Protein AF-A0A9P4N4I8-F1 (afdb_monomer)

Foldseek 3Di:
DALVVQLVCCCVPQVDHSVVSSVVLVLQLQLAPCNVVNDHDPLSCLPEPSLDFALDLFFHGVQRVRSRVDGHPVSVVQLVVLVPPDQFDDPVSLVSSSVSSLVVCVVVPPPHDDDPVNVVSSVVVSVCLQVSQQAPVVRTRGVVQVCCCRVVVDGVVVVPHD

InterPro domains:
  IPR000028 Chloroperoxidase [PF01328] (6-161)
  IPR000028 Chloroperoxidase [PS51405] (1-162)
  IPR036851 Chloroperoxidase-like superfamily [G3DSA:1.10.489.10] (1-162)
  IPR036851 Chloroperoxidase-like superfamily [SSF47571] (5-65)

Structure (mmCIF, N/CA/C/O backbone):
data_AF-A0A9P4N4I8-F1
#
_entry.id   AF-A0A9P4N4I8-F1
#
loop_
_atom_site.group_PDB
_atom_site.id
_atom_site.type_symbol
_atom_site.label_atom_id
_atom_site.label_alt_id
_atom_site.label_comp_id
_atom_site.label_asym_id
_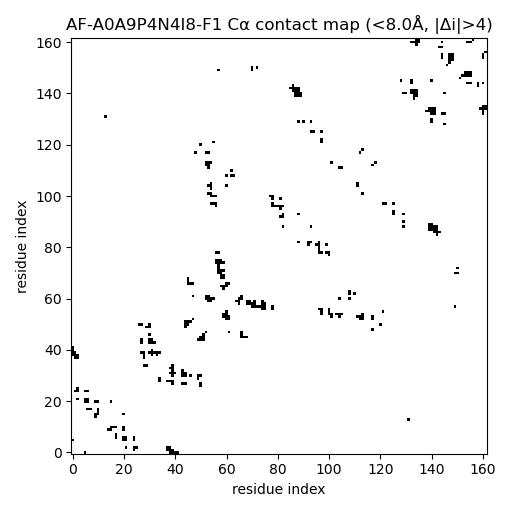atom_site.label_entity_id
_atom_site.label_seq_id
_atom_site.pdbx_PDB_ins_code
_atom_site.Cartn_x
_atom_site.Cartn_y
_atom_site.Cartn_z
_atom_site.occupancy
_atom_site.B_iso_or_equiv
_atom_site.auth_seq_id
_atom_site.auth_comp_id
_atom_site.auth_asym_id
_atom_site.auth_atom_id
_atom_site.pdbx_PDB_model_num
ATOM 1 N N . LEU A 1 1 ? -3.818 8.398 -16.786 1.00 94.69 1 LEU A N 1
ATOM 2 C CA . LEU A 1 1 ? -3.925 9.257 -15.574 1.00 94.69 1 LEU A CA 1
ATOM 3 C C . LEU A 1 1 ? -2.890 10.377 -15.622 1.00 94.69 1 LEU A C 1
ATOM 5 O O . LEU A 1 1 ? -1.723 10.093 -15.851 1.00 94.69 1 LEU A O 1
ATOM 9 N N . SER A 1 2 ? -3.300 11.635 -15.425 1.00 97.06 2 SER A N 1
ATOM 10 C CA . SER A 1 2 ? -2.395 12.796 -15.330 1.00 97.06 2 SER A CA 1
ATOM 11 C C . SER A 1 2 ? -2.185 13.225 -13.874 1.00 97.06 2 SER A C 1
ATOM 13 O O . SER A 1 2 ? -3.015 12.919 -13.013 1.00 97.06 2 SER A O 1
ATOM 15 N N . THR A 1 3 ? -1.119 13.984 -13.594 1.00 97.12 3 THR A N 1
ATOM 16 C CA . THR A 1 3 ? -0.854 14.513 -12.242 1.00 97.12 3 THR A CA 1
ATOM 17 C C . THR A 1 3 ? -2.026 15.316 -11.668 1.00 97.12 3 THR A C 1
ATOM 19 O O . THR A 1 3 ? -2.457 14.985 -10.564 1.00 97.12 3 THR A O 1
ATOM 22 N N . PRO A 1 4 ? -2.618 16.304 -12.377 1.00 97.81 4 PRO A N 1
ATOM 23 C CA . PRO A 1 4 ? -3.739 17.067 -11.824 1.00 97.81 4 PRO A CA 1
ATOM 24 C C . PRO A 1 4 ? -4.962 16.197 -11.518 1.00 97.81 4 PRO A C 1
ATOM 26 O O . PRO A 1 4 ? -5.618 16.399 -10.498 1.00 97.81 4 PRO A O 1
ATOM 29 N N . LEU A 1 5 ? -5.247 15.208 -12.374 1.00 98.00 5 LEU A N 1
ATOM 30 C CA . LEU A 1 5 ? -6.368 14.293 -12.174 1.00 98.00 5 LEU A CA 1
ATOM 31 C C . LEU A 1 5 ? -6.164 13.434 -10.923 1.00 98.00 5 LEU A C 1
ATOM 33 O O . LEU A 1 5 ? -7.080 13.321 -10.113 1.00 98.00 5 LEU A O 1
ATOM 37 N N . LEU A 1 6 ? -4.970 12.858 -10.749 1.00 97.44 6 LEU A N 1
ATOM 38 C CA . LEU A 1 6 ? -4.674 12.020 -9.588 1.00 97.44 6 LEU A CA 1
ATOM 39 C C . LEU A 1 6 ? -4.687 12.831 -8.287 1.00 97.44 6 LEU A C 1
ATOM 41 O O . LEU A 1 6 ? -5.283 12.393 -7.306 1.00 97.44 6 LEU A O 1
ATOM 45 N N . VAL A 1 7 ? -4.087 14.027 -8.290 1.00 98.19 7 VAL A N 1
ATOM 46 C CA . VAL A 1 7 ? -4.088 14.932 -7.129 1.00 98.19 7 VAL A CA 1
ATOM 47 C C . VAL A 1 7 ? -5.511 15.286 -6.718 1.00 98.19 7 VAL A C 1
ATOM 49 O O . VAL A 1 7 ? -5.854 15.163 -5.544 1.00 98.19 7 VAL A O 1
ATOM 52 N N . HIS A 1 8 ? -6.357 15.666 -7.677 1.00 98.06 8 HIS A N 1
ATOM 53 C CA . HIS A 1 8 ? -7.755 15.963 -7.395 1.00 98.06 8 HIS A CA 1
ATOM 54 C C . HIS A 1 8 ? -8.490 14.740 -6.837 1.00 98.06 8 HIS A C 1
ATOM 56 O O . HIS A 1 8 ? -9.127 14.844 -5.791 1.00 98.06 8 HIS A O 1
ATOM 62 N N . ALA A 1 9 ? -8.365 13.581 -7.490 1.00 97.25 9 ALA A N 1
ATOM 63 C CA . ALA A 1 9 ? -9.053 12.361 -7.085 1.00 97.25 9 ALA A CA 1
ATOM 64 C C . ALA A 1 9 ? -8.672 11.923 -5.661 1.00 97.25 9 ALA A C 1
ATOM 66 O O . ALA A 1 9 ? -9.560 11.653 -4.854 1.00 97.25 9 ALA A O 1
ATOM 67 N N . LEU A 1 10 ? -7.380 11.893 -5.318 1.00 96.12 10 LEU A N 1
ATOM 68 C CA . LEU A 1 10 ? -6.917 11.471 -3.989 1.00 96.12 10 LEU A CA 1
ATOM 69 C C . LEU A 1 10 ? -7.275 12.487 -2.89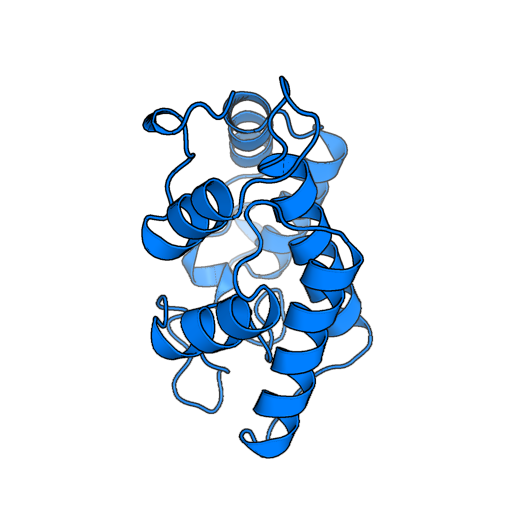4 1.00 96.12 10 LEU A C 1
ATOM 71 O O . LEU A 1 10 ? -7.617 12.089 -1.779 1.00 96.12 10 LEU A O 1
ATOM 75 N N . ALA A 1 11 ? -7.270 13.784 -3.211 1.00 96.19 11 ALA A N 1
ATOM 76 C CA . ALA A 1 11 ? -7.698 14.821 -2.277 1.00 96.19 11 ALA A CA 1
ATOM 77 C C . ALA A 1 11 ? -9.188 14.689 -1.922 1.00 96.19 11 ALA A C 1
ATOM 79 O O . ALA A 1 11 ? -9.540 14.698 -0.746 1.00 96.19 11 ALA A O 1
ATOM 80 N N . VAL A 1 12 ? -10.070 14.524 -2.915 1.00 95.75 12 VAL A N 1
ATOM 81 C CA . VAL A 1 12 ? -11.523 14.476 -2.657 1.00 95.75 12 VAL A CA 1
ATOM 82 C C . VAL A 1 12 ? -12.012 13.129 -2.127 1.00 95.75 12 VAL A C 1
ATOM 84 O O . VAL A 1 12 ? -13.047 13.086 -1.469 1.00 95.75 12 VAL A O 1
ATOM 87 N N . SER A 1 13 ? -11.308 12.032 -2.423 1.00 92.81 13 SER A N 1
ATOM 88 C CA . SER A 1 13 ? -11.750 10.680 -2.045 1.00 92.81 13 SER A CA 1
ATOM 89 C C . SER A 1 13 ? -11.237 10.223 -0.686 1.00 92.81 13 SER A C 1
ATOM 91 O O . SER A 1 13 ? -11.985 9.588 0.048 1.00 92.81 13 SER A O 1
ATOM 93 N N . ILE A 1 14 ? -9.980 10.528 -0.354 1.00 93.81 14 ILE A N 1
ATOM 94 C CA . ILE A 1 14 ? -9.314 10.027 0.859 1.00 93.81 14 ILE A CA 1
ATOM 95 C C . ILE A 1 14 ? -8.563 11.123 1.626 1.00 93.81 14 ILE A C 1
ATOM 97 O O . ILE A 1 14 ? -7.706 10.820 2.453 1.00 93.81 14 ILE A O 1
ATOM 101 N N . ASN A 1 15 ? -8.873 12.397 1.354 1.00 93.31 15 ASN A N 1
ATOM 102 C CA . ASN A 1 15 ? -8.287 13.560 2.027 1.00 93.31 15 ASN A CA 1
ATOM 103 C C . ASN A 1 15 ? -6.745 13.572 2.006 1.00 93.31 15 ASN A C 1
ATOM 105 O O . ASN A 1 15 ? -6.084 13.950 2.975 1.00 93.31 15 ASN A O 1
ATOM 109 N N . MET A 1 16 ? -6.155 13.120 0.898 1.00 94.69 16 MET A N 1
ATOM 110 C CA . MET A 1 16 ? -4.705 13.127 0.725 1.00 94.69 16 MET A CA 1
ATOM 111 C C . MET A 1 16 ? -4.204 14.533 0.385 1.00 94.69 16 MET A C 1
ATOM 113 O O . MET A 1 16 ? -4.788 15.217 -0.456 1.00 94.69 16 MET A O 1
ATOM 117 N N . SER A 1 17 ? -3.093 14.952 0.999 1.00 95.56 17 SER A N 1
ATOM 118 C CA . SER A 1 17 ? -2.487 16.249 0.690 1.00 95.56 17 SER A CA 1
ATOM 119 C C . SER A 1 17 ? -1.990 16.303 -0.759 1.00 95.56 17 SER A C 1
ATOM 121 O O . SER A 1 17 ? -1.607 15.286 -1.350 1.00 95.56 17 SER A O 1
ATOM 123 N N . ALA A 1 18 ? -1.967 17.508 -1.332 1.00 96.50 18 ALA A N 1
ATOM 124 C CA . ALA A 1 18 ? -1.519 17.710 -2.704 1.00 96.50 18 ALA A CA 1
ATOM 125 C C . ALA A 1 18 ? -0.052 17.294 -2.895 1.00 96.50 18 ALA A C 1
ATOM 127 O O . ALA A 1 18 ? 0.296 16.749 -3.942 1.00 96.50 18 ALA A O 1
ATOM 128 N N . GLU A 1 19 ? 0.800 17.497 -1.889 1.00 95.50 19 GLU A N 1
ATOM 129 C CA . GLU A 1 19 ? 2.215 17.120 -1.919 1.00 95.50 19 GLU A CA 1
ATOM 130 C C . GLU A 1 19 ? 2.388 15.597 -1.994 1.00 95.50 19 GLU A C 1
ATOM 132 O O . GLU A 1 19 ? 3.118 15.088 -2.854 1.00 95.50 19 GLU A O 1
ATOM 137 N N . THR A 1 20 ? 1.680 14.850 -1.140 1.00 93.06 20 THR A N 1
ATOM 138 C CA . THR A 1 20 ? 1.717 13.382 -1.152 1.00 93.06 20 THR A CA 1
ATOM 139 C C . THR A 1 20 ? 1.136 12.830 -2.453 1.00 93.06 20 THR A C 1
ATOM 141 O O . THR A 1 20 ? 1.766 11.994 -3.101 1.00 93.06 20 THR A O 1
ATOM 144 N N . ALA A 1 21 ? -0.012 13.343 -2.901 1.00 95.88 21 ALA A N 1
ATOM 145 C CA . ALA A 1 21 ? -0.634 12.891 -4.142 1.00 95.88 21 ALA A CA 1
ATOM 146 C C . ALA A 1 21 ? 0.222 13.209 -5.385 1.00 95.88 21 ALA A C 1
ATOM 148 O O . ALA A 1 21 ? 0.316 12.390 -6.301 1.00 95.88 21 ALA A O 1
ATOM 149 N N . THR A 1 22 ? 0.909 14.356 -5.406 1.00 96.62 22 THR A N 1
ATOM 150 C CA . THR A 1 22 ? 1.854 14.716 -6.481 1.00 96.62 22 THR A CA 1
ATOM 151 C C . THR A 1 22 ? 3.058 13.778 -6.495 1.00 96.62 22 THR A C 1
ATOM 153 O O . THR A 1 22 ? 3.513 13.375 -7.566 1.00 96.62 22 THR A O 1
ATOM 156 N N . THR A 1 23 ? 3.544 13.373 -5.318 1.00 93.31 23 THR A N 1
ATOM 157 C CA . THR A 1 23 ? 4.616 12.374 -5.204 1.00 93.31 23 THR A CA 1
ATOM 158 C C . THR A 1 23 ? 4.188 11.042 -5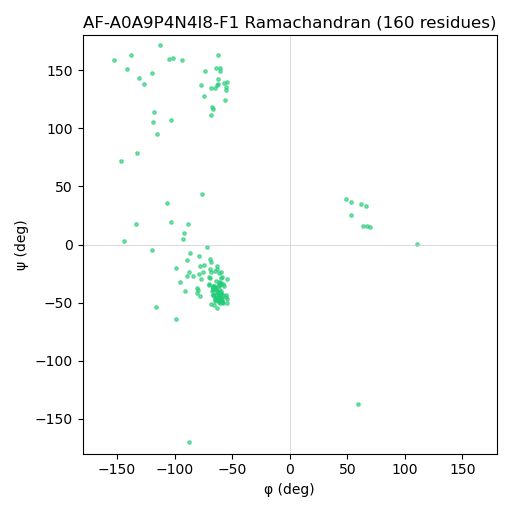.828 1.00 93.31 23 THR A C 1
ATOM 160 O O . THR A 1 23 ? 4.938 10.473 -6.623 1.00 93.31 23 THR A O 1
ATOM 163 N N . PHE A 1 24 ? 2.961 10.576 -5.566 1.00 92.88 24 PHE A N 1
ATOM 164 C CA . PHE A 1 24 ? 2.436 9.359 -6.199 1.00 92.88 24 PHE A CA 1
ATOM 165 C C . PHE A 1 24 ? 2.221 9.500 -7.702 1.00 92.88 24 PHE A C 1
ATOM 167 O O . PHE A 1 24 ? 2.509 8.559 -8.439 1.00 92.88 24 PHE A O 1
ATOM 174 N N . ALA A 1 25 ? 1.801 10.671 -8.181 1.00 95.19 25 ALA A N 1
ATOM 175 C CA . ALA A 1 25 ? 1.724 10.923 -9.615 1.00 95.19 25 ALA A CA 1
ATOM 176 C C . ALA A 1 25 ? 3.103 10.816 -10.283 1.00 95.19 25 ALA A C 1
ATOM 178 O O . ALA A 1 25 ? 3.226 10.184 -11.329 1.00 95.19 25 ALA A O 1
ATOM 179 N N . GLY A 1 26 ? 4.149 11.371 -9.661 1.00 94.31 26 GLY A N 1
ATOM 180 C CA . GLY A 1 26 ? 5.527 11.247 -10.143 1.00 94.31 26 GLY A CA 1
ATOM 181 C C . GLY A 1 26 ? 6.014 9.795 -10.180 1.00 94.31 26 GLY A C 1
ATOM 182 O O . GLY A 1 26 ? 6.628 9.374 -11.161 1.00 94.31 26 GLY A O 1
ATOM 183 N N . ILE A 1 27 ? 5.685 9.008 -9.152 1.00 91.44 27 ILE A N 1
ATOM 184 C CA . ILE A 1 27 ? 5.979 7.568 -9.114 1.00 91.44 27 ILE A CA 1
ATOM 185 C C . ILE A 1 27 ? 5.246 6.833 -10.248 1.00 91.44 27 ILE A C 1
ATOM 187 O O . ILE A 1 27 ? 5.881 6.069 -10.975 1.00 91.44 27 ILE A O 1
ATOM 191 N N . GLY A 1 28 ? 3.957 7.104 -10.465 1.00 93.94 28 GLY A N 1
ATOM 192 C CA . GLY A 1 28 ? 3.190 6.506 -11.563 1.00 93.94 28 GLY A CA 1
ATOM 193 C C . GLY A 1 28 ? 3.743 6.868 -12.943 1.00 93.94 28 GLY A C 1
ATOM 194 O O . GLY A 1 28 ? 3.949 5.992 -13.780 1.00 93.94 28 GLY A O 1
ATOM 195 N N . LEU A 1 29 ? 4.106 8.135 -13.158 1.00 95.12 29 LEU A N 1
ATOM 196 C CA . LEU A 1 29 ? 4.753 8.584 -14.395 1.00 95.12 29 LEU A CA 1
ATOM 197 C C . LEU A 1 29 ? 6.100 7.896 -14.638 1.00 95.12 29 LEU A C 1
ATOM 199 O O . LEU A 1 29 ? 6.422 7.590 -15.783 1.00 95.12 29 LEU A O 1
ATOM 203 N N . SER A 1 30 ? 6.863 7.593 -13.583 1.00 92.56 30 SER A N 1
ATOM 204 C CA . SER A 1 30 ? 8.117 6.835 -13.713 1.00 92.56 30 SER A CA 1
ATOM 205 C C . SER A 1 30 ? 7.907 5.394 -14.201 1.00 92.56 30 SER A C 1
ATOM 207 O O . SER A 1 30 ? 8.817 4.799 -14.779 1.00 92.56 30 SER A O 1
ATOM 209 N N . ALA A 1 31 ? 6.706 4.843 -13.999 1.00 93.50 31 ALA A N 1
ATOM 210 C CA . ALA A 1 31 ? 6.307 3.533 -14.496 1.00 93.50 31 ALA A CA 1
ATOM 211 C C . ALA A 1 31 ? 5.684 3.584 -15.898 1.00 93.50 31 ALA A C 1
ATOM 213 O O . ALA A 1 31 ? 5.598 2.542 -16.550 1.00 93.50 31 ALA A O 1
ATOM 214 N N . SER A 1 32 ? 5.318 4.766 -16.401 1.00 95.44 32 SER A N 1
ATOM 215 C CA . SER A 1 32 ? 4.721 4.925 -17.730 1.00 95.44 32 SER A CA 1
ATOM 216 C C . SER A 1 32 ? 5.586 4.299 -18.827 1.00 95.44 32 SER A C 1
ATOM 218 O O . SER A 1 32 ? 6.821 4.392 -18.813 1.00 95.44 32 SER A O 1
ATOM 220 N N . ARG A 1 33 ? 4.935 3.648 -19.793 1.00 93.75 33 ARG A N 1
ATOM 221 C CA . ARG A 1 33 ? 5.584 3.183 -21.031 1.00 93.75 33 ARG A CA 1
ATOM 222 C C . ARG A 1 33 ? 5.806 4.320 -22.032 1.00 93.75 33 ARG A C 1
ATOM 224 O O . ARG A 1 33 ? 6.672 4.189 -22.892 1.00 93.75 33 ARG A O 1
ATOM 231 N N . ASP A 1 34 ? 5.093 5.435 -21.872 1.00 94.56 34 ASP A N 1
ATOM 232 C CA . ASP A 1 34 ? 5.299 6.682 -22.611 1.00 94.56 34 ASP A 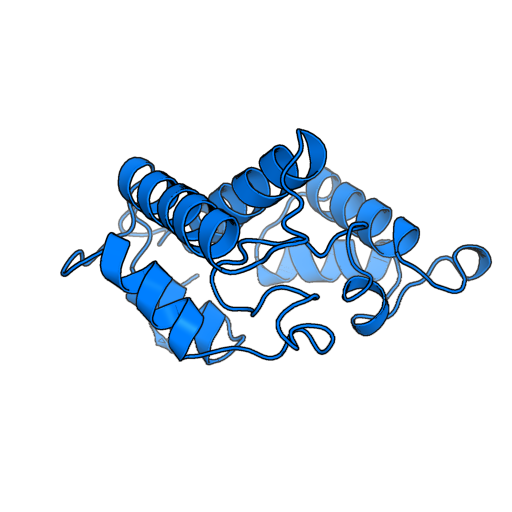CA 1
ATOM 233 C C . ASP A 1 34 ? 5.319 7.889 -21.651 1.00 94.56 34 ASP A C 1
ATOM 235 O O . ASP A 1 34 ? 4.332 8.628 -21.533 1.00 94.56 34 ASP A O 1
ATOM 239 N N . PRO A 1 35 ? 6.443 8.125 -20.945 1.00 88.38 35 PRO A N 1
ATOM 24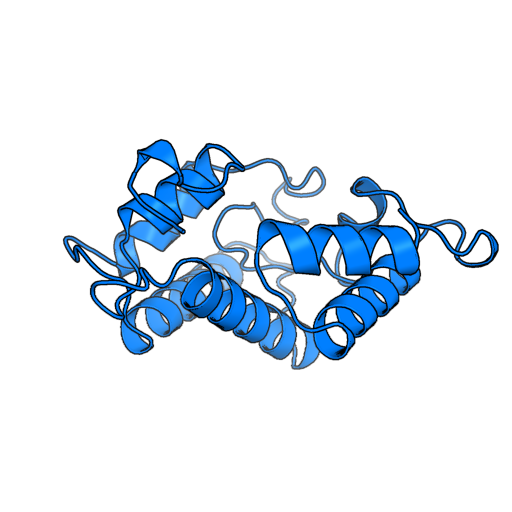0 C CA . PRO A 1 35 ? 6.551 9.243 -20.008 1.00 88.38 35 PRO A CA 1
ATOM 241 C C . PRO A 1 35 ? 6.389 10.619 -20.670 1.00 88.38 35 PRO A C 1
ATOM 243 O O . PRO A 1 35 ? 6.003 11.577 -19.999 1.00 88.38 35 PRO A O 1
ATOM 246 N N . ALA A 1 36 ? 6.663 10.734 -21.977 1.00 92.25 36 ALA A N 1
ATOM 247 C CA . ALA A 1 36 ? 6.545 11.992 -22.712 1.00 92.25 36 ALA A CA 1
ATOM 248 C C . ALA A 1 36 ? 5.084 12.445 -22.862 1.00 92.25 36 ALA A C 1
ATOM 250 O O . ALA A 1 36 ? 4.830 13.644 -22.981 1.00 92.25 36 ALA A O 1
ATOM 251 N N . SER A 1 37 ? 4.126 11.515 -22.778 1.00 95.12 37 SER A N 1
ATOM 252 C CA . SER A 1 37 ? 2.692 11.829 -22.748 1.00 95.12 37 SER A CA 1
ATOM 253 C C . SER A 1 37 ? 2.266 12.648 -21.520 1.00 95.12 37 SER A C 1
ATOM 255 O O . SER A 1 37 ? 1.180 13.228 -21.511 1.00 95.12 37 SER A O 1
ATOM 257 N N . GLY A 1 38 ? 3.083 12.677 -20.457 1.00 95.75 38 GLY A N 1
ATOM 258 C CA . GLY A 1 38 ? 2.704 13.271 -19.172 1.00 95.75 38 GLY A CA 1
ATOM 259 C C . GLY A 1 38 ? 1.587 12.504 -18.454 1.00 95.75 38 GLY A C 1
ATOM 260 O O . GLY A 1 38 ? 0.957 13.041 -17.537 1.00 95.75 38 GLY A O 1
ATOM 261 N N . THR A 1 39 ? 1.327 11.260 -18.868 1.00 97.19 39 THR A N 1
ATOM 262 C CA . THR A 1 39 ? 0.312 10.380 -18.287 1.00 97.19 39 THR A CA 1
ATOM 263 C C . THR A 1 39 ? 0.816 8.942 -18.131 1.00 97.19 39 THR A C 1
ATOM 265 O O . THR A 1 39 ? 1.826 8.549 -18.714 1.00 97.19 39 THR A O 1
ATOM 268 N N . PHE A 1 40 ? 0.122 8.162 -17.305 1.00 97.12 40 PHE A N 1
ATOM 269 C CA . PHE A 1 40 ? 0.342 6.721 -17.135 1.00 97.12 40 PHE A CA 1
ATOM 270 C C . PHE A 1 40 ? -0.994 5.991 -16.973 1.00 97.12 40 PHE A C 1
ATOM 272 O O . PHE A 1 40 ? -1.944 6.571 -16.436 1.00 97.12 40 PHE A O 1
ATOM 279 N N . ASP A 1 41 ? -1.073 4.735 -17.384 1.00 96.06 41 ASP A N 1
ATOM 280 C CA . ASP A 1 41 ? -2.228 3.873 -17.122 1.00 96.06 41 ASP A CA 1
ATOM 281 C C . ASP A 1 41 ? -2.016 3.045 -15.852 1.00 96.06 41 ASP A C 1
ATOM 283 O O . ASP A 1 41 ? -0.889 2.838 -15.411 1.00 96.06 41 ASP A O 1
ATOM 287 N N . LEU A 1 42 ? -3.092 2.549 -15.231 1.00 95.06 42 LEU A N 1
ATOM 288 C CA . LEU A 1 42 ? -2.947 1.713 -14.030 1.00 95.06 42 LEU A CA 1
ATOM 289 C C . LEU A 1 42 ? -2.127 0.441 -14.315 1.00 95.06 42 LEU A C 1
ATOM 291 O O . LEU A 1 42 ? -1.321 0.042 -13.482 1.00 95.06 42 LEU A O 1
ATOM 295 N N . ASP A 1 43 ? -2.229 -0.114 -15.526 1.00 95.19 43 ASP A N 1
ATOM 296 C CA . ASP A 1 43 ? -1.434 -1.266 -15.977 1.00 95.19 43 ASP A CA 1
ATOM 297 C C . ASP A 1 43 ? 0.064 -0.960 -16.160 1.00 95.19 43 ASP A C 1
ATOM 299 O O . ASP A 1 43 ? 0.886 -1.878 -16.272 1.00 95.19 43 ASP A O 1
ATOM 303 N N . ASP A 1 44 ? 0.467 0.313 -16.206 1.00 95.56 44 ASP A N 1
ATOM 304 C CA . ASP A 1 44 ? 1.884 0.684 -16.154 1.00 95.56 44 ASP A CA 1
ATOM 305 C C . ASP A 1 44 ? 2.485 0.400 -14.772 1.00 95.56 44 ASP A C 1
ATOM 307 O O . ASP A 1 44 ? 3.668 0.067 -14.673 1.00 95.56 44 ASP A O 1
ATOM 311 N N . LEU A 1 45 ? 1.671 0.450 -13.711 1.00 95.38 45 LEU A N 1
ATOM 312 C CA . LEU A 1 45 ? 2.115 0.218 -12.334 1.00 95.38 45 LEU A CA 1
ATOM 313 C C . LEU A 1 45 ? 2.509 -1.243 -12.073 1.00 95.38 45 LEU A C 1
ATOM 315 O O . LEU A 1 45 ? 3.316 -1.487 -11.181 1.00 95.38 45 LEU A O 1
ATOM 319 N N . ASN A 1 46 ? 2.033 -2.188 -12.893 1.00 95.06 46 ASN A N 1
ATOM 320 C CA . ASN A 1 46 ? 2.361 -3.619 -12.805 1.00 95.06 46 ASN A CA 1
ATOM 321 C C . ASN A 1 46 ? 3.801 -3.946 -13.241 1.00 95.06 46 ASN A C 1
ATOM 323 O O . ASN A 1 46 ? 4.216 -5.106 -13.236 1.00 95.06 46 ASN A O 1
ATOM 327 N N . ARG A 1 47 ? 4.579 -2.949 -13.679 1.00 92.56 47 ARG A N 1
ATOM 328 C CA . ARG A 1 47 ? 5.980 -3.147 -14.055 1.00 92.56 47 ARG A CA 1
ATOM 329 C C . ARG A 1 47 ? 6.824 -3.464 -12.824 1.00 92.56 47 ARG A C 1
ATOM 331 O O . ARG A 1 47 ? 7.098 -2.590 -11.996 1.00 92.56 47 ARG A O 1
ATOM 338 N N . HIS A 1 48 ? 7.296 -4.704 -12.790 1.00 91.50 48 HIS A N 1
ATOM 339 C CA . HIS A 1 48 ? 8.090 -5.237 -11.698 1.00 91.50 48 HIS A CA 1
ATOM 340 C C . HIS A 1 48 ? 9.337 -4.406 -11.391 1.00 91.50 48 HIS A C 1
ATOM 342 O O . HIS A 1 48 ? 10.071 -3.990 -12.293 1.00 91.50 48 HIS A O 1
ATOM 348 N N . ASN A 1 49 ? 9.567 -4.171 -10.098 1.00 88.94 49 ASN A N 1
ATOM 349 C CA . ASN A 1 49 ? 10.667 -3.394 -9.525 1.00 88.94 49 ASN A CA 1
ATOM 350 C C . ASN A 1 49 ? 10.702 -1.896 -9.888 1.00 88.94 49 ASN A C 1
ATOM 352 O O . ASN A 1 49 ? 11.715 -1.226 -9.649 1.00 88.94 49 ASN A O 1
ATOM 356 N N . ILE A 1 50 ? 9.600 -1.338 -10.403 1.00 88.06 50 ILE A N 1
ATOM 357 C CA . ILE A 1 50 ? 9.411 0.117 -10.507 1.00 88.06 50 ILE A CA 1
ATOM 358 C C . ILE A 1 50 ? 8.543 0.618 -9.350 1.00 88.06 50 ILE A C 1
ATOM 360 O O . ILE A 1 50 ? 9.013 1.376 -8.499 1.00 88.06 50 ILE A O 1
ATOM 364 N N . VAL A 1 51 ? 7.290 0.180 -9.303 1.00 87.00 51 VAL A N 1
ATOM 365 C CA . VAL A 1 51 ? 6.367 0.454 -8.191 1.00 87.00 51 VAL A CA 1
ATOM 366 C C . VAL A 1 51 ? 6.017 -0.867 -7.534 1.00 87.00 51 VAL A C 1
ATOM 368 O O . VAL A 1 51 ? 6.268 -1.042 -6.347 1.00 87.00 51 VAL A O 1
ATOM 371 N N . GLU A 1 52 ? 5.541 -1.806 -8.351 1.00 94.69 52 GLU A N 1
ATOM 372 C CA . GLU A 1 52 ? 5.312 -3.194 -7.977 1.00 94.69 52 GLU A CA 1
ATOM 373 C C . GLU A 1 52 ? 6.585 -3.865 -7.452 1.00 94.69 52 GLU A C 1
ATOM 375 O O . GLU A 1 52 ? 7.689 -3.651 -7.973 1.00 94.69 52 GLU A O 1
ATOM 380 N N . HIS A 1 53 ? 6.416 -4.665 -6.401 1.00 97.00 53 HIS A N 1
ATOM 381 C CA . HIS A 1 53 ? 7.493 -5.369 -5.731 1.00 97.00 53 HIS A CA 1
ATOM 382 C C . HIS A 1 53 ? 7.019 -6.665 -5.055 1.00 97.00 53 HIS A C 1
ATOM 384 O O . HIS A 1 53 ? 5.856 -6.813 -4.663 1.00 97.00 53 HIS A O 1
ATOM 390 N N . ASP A 1 54 ? 7.983 -7.556 -4.817 1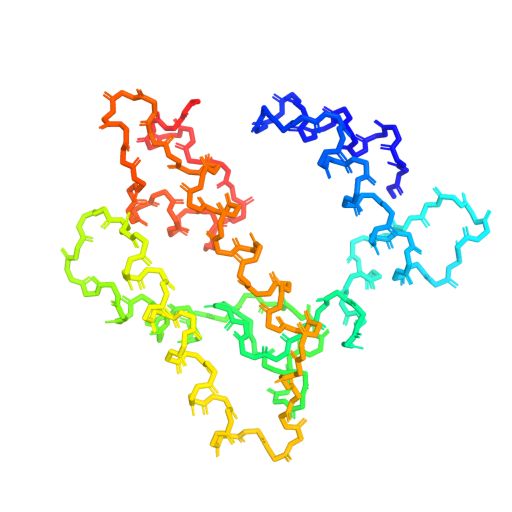.00 98.19 54 ASP A N 1
ATOM 391 C CA . ASP A 1 54 ? 7.792 -8.816 -4.095 1.00 98.19 54 ASP A CA 1
ATOM 392 C C . ASP A 1 54 ? 7.351 -8.609 -2.631 1.00 98.19 54 ASP A C 1
ATOM 394 O O . ASP A 1 54 ? 7.516 -7.532 -2.046 1.00 98.19 54 ASP A O 1
ATOM 398 N N . ALA A 1 55 ? 6.818 -9.662 -2.006 1.00 97.88 55 ALA A N 1
ATOM 399 C CA . ALA A 1 55 ? 6.261 -9.655 -0.647 1.00 97.88 55 ALA A CA 1
ATOM 400 C C . ALA A 1 55 ? 5.063 -8.711 -0.462 1.00 97.88 55 ALA A C 1
ATOM 402 O O . ALA A 1 55 ? 4.864 -8.122 0.609 1.00 97.88 55 ALA A O 1
ATOM 403 N N . SER A 1 56 ? 4.237 -8.587 -1.499 1.00 98.25 56 SER A N 1
ATOM 404 C CA . SER A 1 56 ? 2.960 -7.877 -1.445 1.00 98.25 56 SER A CA 1
ATOM 405 C C . SER A 1 56 ? 1.987 -8.489 -0.422 1.00 98.25 56 SER A C 1
ATOM 407 O O . SER A 1 56 ? 2.019 -9.687 -0.120 1.00 98.25 56 SER A O 1
ATOM 409 N N . LEU A 1 57 ? 1.093 -7.651 0.118 1.00 98.50 57 LEU A N 1
ATOM 410 C CA . LEU A 1 57 ? 0.123 -8.054 1.150 1.00 98.50 57 LEU A CA 1
ATOM 411 C C . LEU A 1 57 ? -1.048 -8.877 0.595 1.00 98.50 57 LEU A C 1
ATOM 413 O O . LEU A 1 57 ? -1.680 -9.622 1.336 1.00 98.50 57 LEU A O 1
ATOM 417 N N . SER A 1 58 ? -1.355 -8.742 -0.696 1.00 98.50 58 SER A N 1
ATOM 418 C CA . SER A 1 58 ? -2.503 -9.411 -1.327 1.00 98.50 58 SER A CA 1
ATOM 419 C C . SER A 1 58 ? -2.258 -9.876 -2.760 1.00 98.50 58 SER A C 1
ATOM 421 O O . SER A 1 58 ? -3.183 -10.354 -3.408 1.00 98.50 58 SER A O 1
ATOM 423 N N . ARG A 1 59 ? -1.043 -9.710 -3.289 1.00 98.44 59 ARG A N 1
ATOM 424 C CA . ARG A 1 59 ? -0.661 -10.092 -4.657 1.00 98.44 59 ARG A CA 1
ATOM 425 C C . ARG A 1 59 ? 0.469 -11.110 -4.589 1.00 98.44 59 ARG A C 1
ATOM 427 O O . ARG A 1 59 ? 1.264 -11.083 -3.652 1.00 98.44 59 ARG A O 1
ATOM 434 N N . ARG A 1 60 ? 0.504 -12.022 -5.561 1.00 98.19 60 ARG A N 1
ATOM 435 C CA . ARG A 1 60 ? 1.618 -12.965 -5.724 1.00 98.19 60 ARG A CA 1
ATOM 436 C C . ARG A 1 60 ? 2.835 -12.225 -6.274 1.00 98.19 60 ARG A C 1
ATOM 438 O O . ARG A 1 60 ? 2.668 -11.291 -7.052 1.00 98.19 60 ARG A O 1
ATOM 445 N N . ASP A 1 61 ? 4.024 -12.688 -5.913 1.00 98.12 61 ASP A N 1
ATOM 446 C CA . ASP A 1 61 ? 5.278 -12.189 -6.474 1.00 98.12 61 ASP A CA 1
ATOM 447 C C . ASP A 1 61 ? 5.339 -12.407 -7.990 1.00 98.12 61 ASP A C 1
ATOM 449 O O . ASP A 1 61 ? 4.803 -13.388 -8.523 1.00 98.12 61 ASP A O 1
ATOM 453 N N . PHE A 1 62 ? 6.038 -11.516 -8.694 1.00 97.12 62 PHE A N 1
ATOM 454 C CA . PHE A 1 62 ? 6.125 -11.536 -10.155 1.00 97.12 62 PHE A CA 1
ATOM 455 C C . PHE A 1 62 ? 6.606 -12.894 -10.690 1.00 97.12 62 PHE A C 1
ATOM 457 O O . PHE A 1 62 ? 5.972 -13.479 -11.572 1.00 97.12 62 PHE A O 1
ATOM 464 N N . ALA A 1 63 ? 7.675 -13.436 -10.097 1.00 96.88 63 ALA A N 1
ATOM 465 C CA . ALA A 1 63 ? 8.259 -14.725 -10.473 1.00 96.88 63 ALA A CA 1
ATOM 466 C C . ALA A 1 63 ? 7.374 -15.939 -10.121 1.00 96.88 63 ALA A C 1
ATOM 468 O O . ALA A 1 63 ? 7.613 -17.038 -10.618 1.00 96.88 63 ALA A O 1
ATOM 469 N N . LEU A 1 64 ? 6.329 -15.748 -9.309 1.00 96.75 64 LEU A N 1
ATOM 470 C CA . LEU A 1 64 ? 5.375 -16.779 -8.890 1.00 96.75 64 LEU A CA 1
ATOM 471 C C . LEU A 1 64 ? 4.013 -16.625 -9.591 1.00 96.75 64 LEU A C 1
ATOM 473 O O . LEU A 1 64 ? 2.957 -16.919 -9.022 1.00 96.75 64 LEU A O 1
ATOM 477 N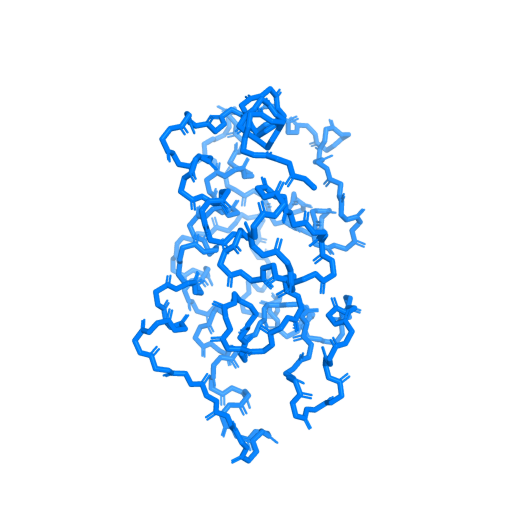 N . ASN A 1 65 ? 4.042 -16.199 -10.859 1.00 95.25 65 ASN A N 1
ATOM 478 C CA . ASN A 1 65 ? 2.871 -15.916 -11.697 1.00 95.25 65 ASN A CA 1
ATOM 479 C C . ASN A 1 65 ? 2.037 -14.712 -11.212 1.00 95.25 65 ASN A C 1
ATOM 481 O O . ASN A 1 65 ? 0.817 -14.693 -11.369 1.00 95.25 65 ASN A O 1
ATOM 485 N N . GLY A 1 66 ? 2.693 -13.706 -10.629 1.00 95.38 66 GLY A N 1
ATOM 486 C CA . GLY A 1 66 ? 2.071 -12.480 -10.118 1.00 95.38 66 GLY A CA 1
ATOM 487 C C . GLY A 1 66 ? 2.016 -11.300 -11.091 1.00 95.38 66 GLY A C 1
ATOM 488 O O . GLY A 1 66 ? 1.579 -10.220 -10.713 1.00 95.38 66 GLY A O 1
ATOM 489 N N . ALA A 1 67 ? 2.440 -11.461 -12.347 1.00 93.12 67 ALA A N 1
ATOM 490 C CA . ALA A 1 67 ? 2.610 -10.337 -13.277 1.00 93.12 67 ALA A CA 1
ATOM 491 C C . ALA A 1 67 ? 1.335 -9.506 -13.545 1.00 93.12 67 ALA A C 1
ATOM 493 O O . ALA A 1 67 ? 1.436 -8.320 -13.845 1.00 93.12 67 ALA A O 1
ATOM 494 N N . SER A 1 68 ? 0.141 -10.099 -13.434 1.00 90.81 68 SER A N 1
ATOM 495 C CA . SER A 1 68 ? -1.128 -9.377 -13.620 1.00 90.81 68 SER A CA 1
ATOM 496 C C . SER A 1 68 ? -1.553 -8.542 -12.410 1.00 90.81 68 SER A C 1
ATOM 498 O O . SER A 1 68 ? -2.528 -7.805 -12.514 1.00 90.81 68 SER A O 1
ATOM 500 N N . GLN A 1 69 ? -0.878 -8.693 -11.262 1.00 94.94 69 GLN A N 1
ATOM 501 C CA . GLN A 1 69 ? -1.213 -8.030 -9.994 1.00 94.94 69 GLN A CA 1
ATOM 502 C C . GLN A 1 69 ? -2.670 -8.234 -9.537 1.00 94.94 69 GLN A C 1
ATOM 504 O O . GLN A 1 69 ? -3.227 -7.456 -8.755 1.00 94.94 69 GLN A O 1
ATOM 509 N N . ALA A 1 70 ? -3.278 -9.338 -9.979 1.00 96.44 70 ALA A N 1
ATOM 510 C CA . ALA A 1 70 ? -4.597 -9.754 -9.532 1.00 96.44 70 ALA A CA 1
ATOM 511 C C . ALA A 1 70 ? -4.598 -10.043 -8.022 1.00 96.44 70 ALA A C 1
ATOM 513 O O . ALA A 1 70 ? -3.640 -10.599 -7.476 1.00 96.44 70 ALA A O 1
ATOM 514 N N . PHE A 1 71 ? -5.698 -9.688 -7.353 1.00 98.25 71 PHE A N 1
ATOM 515 C CA . PHE A 1 71 ? -5.909 -10.035 -5.952 1.00 98.25 71 PHE A CA 1
ATOM 516 C C . PHE A 1 71 ? -5.799 -11.554 -5.741 1.00 98.25 71 PHE A C 1
ATOM 518 O O . PHE A 1 71 ? -6.390 -12.349 -6.472 1.00 98.25 71 PHE A O 1
ATOM 525 N N . SER A 1 72 ? -5.051 -11.951 -4.714 1.00 98.44 72 SER A N 1
ATOM 526 C CA . SER A 1 72 ? -4.844 -13.336 -4.307 1.00 98.44 72 SER A CA 1
ATOM 527 C C . SER A 1 72 ? -5.374 -13.533 -2.892 1.00 98.44 72 SER A C 1
ATOM 529 O O . SER A 1 72 ? -4.738 -13.131 -1.916 1.00 98.44 72 SER A O 1
ATOM 531 N N . ALA A 1 73 ? -6.527 -14.198 -2.782 1.00 98.31 73 ALA A N 1
ATOM 532 C CA . ALA A 1 73 ? -7.150 -14.513 -1.497 1.00 98.31 73 ALA A CA 1
ATOM 533 C C . ALA A 1 73 ? -6.231 -15.348 -0.589 1.00 98.31 73 ALA A C 1
ATOM 535 O O . ALA A 1 73 ? -6.227 -15.151 0.619 1.00 98.31 73 ALA A O 1
ATOM 536 N N . GLU A 1 74 ? -5.414 -16.235 -1.167 1.00 98.06 74 GLU A N 1
ATOM 537 C CA . GLU A 1 74 ? -4.405 -17.018 -0.439 1.00 98.06 74 GLU A CA 1
ATOM 538 C C . GLU A 1 74 ? -3.374 -16.106 0.239 1.00 98.06 74 GLU A C 1
ATOM 540 O O . GLU A 1 74 ? -3.144 -16.201 1.441 1.00 98.06 74 GLU A O 1
ATOM 545 N N . ILE A 1 75 ? -2.803 -15.169 -0.521 1.00 98.44 75 ILE A N 1
ATOM 546 C CA . ILE A 1 75 ? -1.775 -14.251 -0.021 1.00 98.44 75 ILE A CA 1
ATOM 547 C C . ILE A 1 75 ? -2.365 -13.283 1.004 1.00 98.44 75 ILE A C 1
ATOM 549 O O . ILE A 1 75 ? -1.751 -12.995 2.032 1.00 98.44 75 ILE A O 1
ATOM 553 N N . PHE A 1 76 ? -3.578 -12.797 0.746 1.00 98.69 76 PHE A N 1
ATOM 554 C CA . PHE A 1 76 ? -4.263 -11.929 1.689 1.00 98.69 76 PHE A CA 1
ATOM 555 C C . PHE A 1 76 ? -4.631 -12.663 2.984 1.00 98.69 76 PHE A C 1
ATOM 557 O O . PHE A 1 76 ? -4.488 -12.087 4.060 1.00 98.69 76 PHE A O 1
ATOM 564 N N . ALA A 1 77 ? -5.006 -13.944 2.919 1.00 98.50 77 ALA A N 1
ATOM 565 C CA . ALA A 1 77 ? -5.242 -14.765 4.104 1.00 98.50 77 ALA A CA 1
ATOM 566 C C . ALA A 1 77 ? -3.968 -14.947 4.946 1.00 98.50 77 ALA A C 1
ATOM 568 O O . ALA A 1 77 ? -4.038 -14.840 6.170 1.00 98.50 77 ALA A O 1
ATOM 569 N N . GLU A 1 78 ? -2.801 -15.144 4.320 1.00 97.94 78 GLU A N 1
ATOM 570 C CA . GLU A 1 78 ? -1.516 -15.151 5.037 1.00 97.94 78 GLU A CA 1
ATOM 571 C C . GLU A 1 78 ? -1.256 -13.814 5.752 1.00 97.94 78 GLU A C 1
ATOM 573 O O . GLU A 1 78 ? -0.858 -13.798 6.916 1.00 97.94 78 GLU A O 1
ATOM 578 N N . THR A 1 79 ? -1.541 -12.683 5.100 1.00 98.38 79 THR A N 1
ATOM 579 C CA . THR A 1 79 ? -1.453 -11.353 5.728 1.00 98.38 79 THR A CA 1
ATOM 580 C C . THR A 1 79 ? -2.407 -11.223 6.920 1.00 98.38 79 THR A C 1
ATOM 582 O O . THR A 1 79 ? -1.989 -10.781 7.991 1.00 98.38 79 THR A O 1
ATOM 585 N N . LEU A 1 80 ? -3.674 -11.625 6.770 1.00 98.38 80 LEU A N 1
ATOM 586 C CA . LEU A 1 80 ? -4.674 -11.571 7.842 1.00 98.38 80 LEU A CA 1
ATOM 587 C C . LEU A 1 80 ? -4.317 -12.482 9.023 1.00 98.38 80 LEU A C 1
ATOM 589 O O . LEU A 1 80 ? -4.609 -12.131 10.164 1.00 98.38 80 LEU A O 1
ATOM 593 N N . ALA A 1 81 ? -3.637 -13.607 8.787 1.00 97.88 81 ALA A N 1
ATOM 594 C CA . ALA A 1 81 ? -3.201 -14.509 9.852 1.00 97.88 81 ALA A CA 1
ATOM 595 C C . ALA A 1 81 ? -2.268 -13.823 10.868 1.00 97.88 81 ALA A C 1
ATOM 597 O O . ALA A 1 81 ? -2.283 -14.172 12.046 1.00 97.88 81 ALA A O 1
ATOM 598 N N . HIS A 1 82 ? -1.506 -12.805 10.450 1.00 96.69 82 HIS A N 1
ATOM 599 C CA . HIS A 1 82 ? -0.684 -11.996 11.358 1.00 96.69 82 HIS A CA 1
ATOM 600 C C . HIS A 1 82 ? -1.488 -11.014 12.220 1.00 96.69 82 HIS A C 1
ATOM 602 O O . HIS A 1 82 ? -0.966 -10.515 13.217 1.00 96.69 82 HIS A O 1
ATOM 608 N N . LEU A 1 83 ? -2.736 -10.725 11.845 1.00 96.12 83 LEU A N 1
ATOM 609 C CA . LEU A 1 83 ? -3.652 -9.894 12.628 1.00 96.12 83 LEU A CA 1
ATOM 610 C C . LEU A 1 83 ? -4.444 -10.731 13.648 1.00 96.12 83 LEU A C 1
ATOM 612 O O . LEU A 1 83 ? -4.872 -10.197 14.669 1.00 96.12 83 LEU A O 1
ATOM 616 N N . GLY A 1 84 ? -4.602 -12.037 13.401 1.00 94.06 84 GLY A N 1
ATOM 617 C CA . GLY A 1 84 ? -5.359 -12.944 14.266 1.00 94.06 84 GLY A CA 1
ATOM 618 C C . GLY A 1 84 ? -6.817 -12.502 14.427 1.00 94.06 84 GLY A C 1
ATOM 619 O O . GLY A 1 84 ? -7.444 -12.061 13.466 1.00 94.06 84 GLY A O 1
ATOM 620 N N . ASP A 1 85 ? -7.329 -12.582 15.656 1.00 95.25 85 ASP A N 1
ATOM 621 C CA . ASP A 1 85 ? -8.698 -12.176 16.010 1.00 95.25 85 ASP A CA 1
ATOM 622 C C . ASP A 1 85 ? -8.806 -10.687 16.401 1.00 95.25 85 ASP A C 1
ATOM 624 O O . ASP A 1 85 ? -9.758 -10.276 17.064 1.00 95.25 85 ASP A O 1
ATOM 628 N N . ALA A 1 86 ? -7.813 -9.860 16.051 1.00 96.75 86 ALA A N 1
ATOM 629 C CA . ALA A 1 86 ? -7.854 -8.436 16.361 1.00 96.75 86 ALA A CA 1
ATOM 630 C C . ALA A 1 86 ? -8.995 -7.732 15.606 1.00 96.75 86 ALA A C 1
ATOM 632 O O . ALA A 1 86 ? -9.160 -7.900 14.400 1.00 96.75 86 ALA A O 1
ATOM 633 N N . GLU A 1 87 ? -9.745 -6.881 16.306 1.00 97.50 87 GLU A N 1
ATOM 634 C CA . GLU A 1 87 ? -10.771 -6.025 15.689 1.00 97.50 87 GLU A CA 1
ATOM 635 C C . GLU A 1 87 ? -10.149 -4.815 14.973 1.00 97.50 87 GLU A C 1
ATOM 637 O O . GLU A 1 87 ? -10.669 -4.328 13.969 1.00 97.50 87 GLU A O 1
ATOM 642 N N . ASP A 1 88 ? -8.999 -4.352 15.468 1.00 98.25 88 ASP A N 1
ATOM 643 C CA . ASP A 1 88 ? -8.294 -3.168 14.992 1.00 98.25 88 ASP A CA 1
ATOM 644 C C . ASP A 1 88 ? -6.835 -3.497 14.650 1.00 98.25 88 ASP A C 1
ATOM 646 O O . ASP A 1 88 ? -6.121 -4.162 15.406 1.00 98.25 88 ASP A O 1
ATOM 650 N N . ILE A 1 89 ? -6.351 -2.952 13.539 1.00 98.25 89 ILE A N 1
ATOM 651 C CA . ILE A 1 89 ? -4.945 -2.990 13.158 1.00 98.25 89 ILE A CA 1
ATOM 652 C C . ILE A 1 89 ? -4.176 -1.998 14.027 1.00 98.25 89 ILE A C 1
ATOM 654 O O . ILE A 1 89 ? -4.505 -0.816 14.101 1.00 98.25 89 ILE A O 1
ATOM 658 N N . THR A 1 90 ? -3.101 -2.478 14.648 1.00 97.12 90 THR A N 1
ATOM 659 C CA . THR A 1 90 ? -2.097 -1.648 15.326 1.00 97.12 90 THR A CA 1
ATOM 660 C C . THR A 1 90 ? -0.829 -1.561 14.475 1.00 97.12 90 THR A C 1
ATOM 662 O O . THR A 1 90 ? -0.583 -2.429 13.637 1.00 97.12 90 THR A O 1
ATOM 665 N N . ILE A 1 91 ? 0.022 -0.553 14.703 1.00 96.06 91 ILE A N 1
ATOM 666 C CA . ILE A 1 91 ? 1.313 -0.443 13.997 1.00 96.06 91 ILE A CA 1
ATOM 667 C C . ILE A 1 91 ? 2.174 -1.714 14.170 1.00 96.06 91 ILE A C 1
ATOM 669 O O . ILE A 1 91 ? 2.683 -2.208 13.163 1.00 96.06 91 ILE A O 1
ATOM 673 N N . PRO A 1 92 ? 2.316 -2.304 15.379 1.00 96.81 92 PRO A N 1
ATOM 674 C CA . PRO A 1 92 ? 3.028 -3.572 15.530 1.00 96.81 92 PRO A CA 1
ATOM 675 C C . PRO A 1 92 ? 2.416 -4.723 14.722 1.00 96.81 92 PRO A C 1
ATOM 677 O O . PRO A 1 92 ? 3.162 -5.489 14.118 1.00 96.81 92 PRO A O 1
ATOM 680 N N . ALA A 1 93 ? 1.084 -4.828 14.658 1.00 97.06 93 ALA A N 1
ATOM 681 C CA . ALA A 1 93 ? 0.413 -5.866 13.870 1.00 97.06 93 ALA A CA 1
ATOM 682 C C . ALA A 1 93 ? 0.634 -5.672 12.358 1.00 97.06 93 ALA A C 1
ATOM 684 O O . ALA A 1 93 ? 0.981 -6.620 11.656 1.00 97.06 93 ALA A O 1
ATOM 685 N N . ALA A 1 94 ? 0.533 -4.433 11.865 1.00 97.75 94 ALA A N 1
ATOM 686 C CA . ALA A 1 94 ? 0.843 -4.079 10.479 1.00 97.75 94 ALA A CA 1
ATOM 687 C C . ALA A 1 94 ? 2.302 -4.404 10.105 1.00 97.75 94 ALA A C 1
ATOM 689 O O . ALA A 1 94 ? 2.574 -4.934 9.024 1.00 97.75 94 ALA A O 1
ATOM 690 N N . ALA A 1 95 ? 3.244 -4.113 11.008 1.00 97.56 95 ALA A N 1
ATOM 691 C CA . ALA A 1 95 ? 4.657 -4.432 10.828 1.00 97.56 95 ALA A CA 1
ATOM 692 C C . ALA A 1 95 ? 4.905 -5.948 10.823 1.00 97.56 95 ALA A C 1
ATOM 694 O O . ALA A 1 95 ? 5.636 -6.441 9.963 1.00 97.56 95 ALA A O 1
ATOM 695 N N . ALA A 1 96 ? 4.266 -6.690 11.735 1.00 98.00 96 ALA A N 1
ATOM 696 C CA . ALA A 1 96 ? 4.347 -8.146 11.787 1.00 98.00 96 ALA A CA 1
ATOM 697 C C . ALA A 1 96 ? 3.805 -8.788 10.503 1.00 98.00 96 ALA A C 1
ATOM 699 O O . ALA A 1 96 ? 4.467 -9.656 9.940 1.00 98.00 96 ALA A O 1
ATOM 700 N N . ALA A 1 97 ? 2.664 -8.311 9.996 1.00 98.06 97 ALA A N 1
ATOM 701 C CA . ALA A 1 97 ? 2.088 -8.780 8.740 1.00 98.06 97 ALA A CA 1
ATOM 702 C C . ALA A 1 97 ? 3.022 -8.531 7.547 1.00 98.06 97 ALA A C 1
ATOM 704 O O . ALA A 1 97 ? 3.318 -9.453 6.787 1.00 98.06 97 ALA A O 1
ATOM 705 N N . ARG A 1 98 ? 3.565 -7.312 7.412 1.00 98.25 98 ARG A N 1
ATOM 706 C CA . ARG A 1 98 ? 4.525 -6.998 6.342 1.00 98.25 98 ARG A CA 1
ATOM 707 C C . ARG A 1 98 ? 5.776 -7.868 6.427 1.00 98.25 98 ARG A C 1
ATOM 709 O O . ARG A 1 98 ? 6.201 -8.424 5.418 1.00 98.25 98 ARG A O 1
ATOM 716 N N . TYR A 1 99 ? 6.379 -7.970 7.608 1.00 98.19 99 TYR A N 1
ATOM 717 C CA . TYR A 1 99 ? 7.610 -8.736 7.774 1.00 98.19 99 TYR A CA 1
ATOM 718 C C . TYR A 1 99 ? 7.382 -10.238 7.565 1.00 98.19 99 TYR A C 1
ATOM 720 O O . TYR A 1 99 ? 8.195 -10.896 6.922 1.00 98.19 99 TYR A O 1
ATOM 728 N N . GLY A 1 100 ? 6.243 -10.768 8.010 1.00 98.25 100 GLY A N 1
ATOM 729 C CA . GLY A 1 100 ? 5.847 -12.149 7.746 1.00 98.25 100 GLY A CA 1
ATOM 730 C C . GLY A 1 100 ? 5.758 -12.468 6.255 1.00 98.25 100 GLY A C 1
ATOM 731 O O . GLY A 1 100 ? 6.312 -13.471 5.810 1.00 98.25 100 GLY A O 1
ATOM 732 N N . ARG A 1 101 ? 5.169 -11.570 5.456 1.00 98.31 101 ARG A N 1
ATOM 733 C CA . ARG A 1 101 ? 5.134 -11.704 3.989 1.00 98.31 101 ARG A CA 1
ATOM 734 C C . ARG A 1 101 ? 6.530 -11.700 3.365 1.00 98.31 101 ARG A C 1
ATOM 736 O O . ARG A 1 101 ? 6.802 -12.527 2.501 1.00 98.31 101 ARG A O 1
ATOM 743 N N . VAL A 1 102 ? 7.433 -10.843 3.845 1.00 98.50 102 VAL A N 1
ATOM 744 C CA . VAL A 1 102 ? 8.845 -10.829 3.411 1.00 98.50 102 VAL A CA 1
ATOM 745 C C . VAL A 1 102 ? 9.529 -12.159 3.704 1.00 98.50 102 VAL A C 1
ATOM 747 O O . VAL A 1 102 ? 10.204 -12.702 2.835 1.00 98.50 102 VAL A O 1
ATOM 750 N N . GLU A 1 103 ? 9.360 -12.698 4.908 1.00 98.44 103 GLU A N 1
ATOM 751 C CA . GLU A 1 103 ? 9.968 -13.972 5.299 1.00 98.44 103 GLU A CA 1
ATOM 752 C C . GLU A 1 103 ? 9.400 -15.162 4.518 1.00 98.44 103 GLU A C 1
ATOM 754 O O . GLU A 1 103 ? 10.149 -16.080 4.174 1.00 98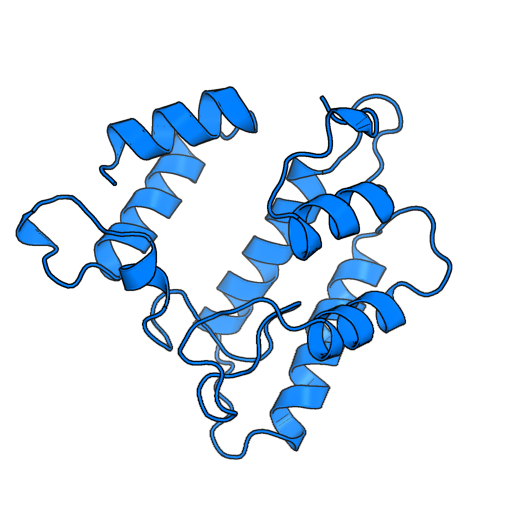.44 103 GLU A O 1
ATOM 759 N N . THR A 1 104 ? 8.097 -15.159 4.230 1.00 98.12 104 THR A N 1
ATOM 760 C CA . THR A 1 104 ? 7.455 -16.211 3.436 1.00 98.12 104 THR A CA 1
ATOM 761 C C . THR A 1 104 ? 7.925 -16.175 1.985 1.00 98.12 104 THR A C 1
ATOM 763 O O . THR A 1 104 ? 8.381 -17.199 1.471 1.00 98.12 104 THR A O 1
ATOM 766 N N . GLU A 1 105 ? 7.878 -15.014 1.328 1.00 97.94 105 GLU A N 1
ATOM 767 C CA . GLU A 1 105 ? 8.255 -14.920 -0.086 1.00 97.94 105 GLU A CA 1
ATOM 768 C C . GLU A 1 105 ? 9.755 -15.103 -0.304 1.00 97.94 105 GLU A C 1
ATOM 770 O O . GLU A 1 105 ? 10.148 -15.809 -1.228 1.00 97.94 105 GLU A O 1
ATOM 775 N N . ARG A 1 106 ? 10.607 -14.634 0.617 1.00 98.00 106 ARG A N 1
ATOM 776 C CA . ARG A 1 106 ? 12.054 -14.917 0.581 1.00 98.00 106 ARG A CA 1
ATOM 777 C C . ARG A 1 106 ? 12.372 -16.415 0.520 1.00 98.00 106 ARG A C 1
ATOM 779 O O . ARG A 1 106 ? 13.413 -16.792 -0.007 1.00 98.00 106 ARG A O 1
ATOM 786 N N . LYS A 1 107 ? 11.514 -17.268 1.089 1.00 97.75 107 LYS A N 1
ATOM 787 C CA . LYS A 1 107 ? 11.688 -18.731 1.091 1.00 97.75 107 LYS A CA 1
ATOM 788 C C . LYS A 1 107 ? 11.064 -19.412 -0.128 1.00 97.75 107 LYS A C 1
ATOM 790 O O . LYS A 1 107 ? 11.503 -20.501 -0.481 1.00 97.75 107 LYS A O 1
ATOM 795 N N . ARG A 1 108 ? 10.024 -18.819 -0.723 1.00 94.94 108 ARG A N 1
ATOM 796 C CA . ARG A 1 108 ? 9.248 -19.399 -1.836 1.00 94.94 108 ARG A CA 1
ATOM 797 C C . ARG A 1 108 ? 9.724 -18.936 -3.213 1.00 94.94 108 ARG A C 1
ATOM 799 O O . ARG A 1 108 ? 9.618 -19.698 -4.169 1.00 94.94 108 ARG A O 1
ATOM 806 N N . ASN A 1 109 ? 10.214 -17.707 -3.315 1.00 97.25 109 ASN A N 1
ATOM 807 C CA . ASN A 1 109 ? 10.615 -17.071 -4.560 1.00 97.25 109 ASN A CA 1
ATOM 808 C C . ASN A 1 109 ? 12.148 -17.075 -4.685 1.00 97.25 109 ASN A C 1
ATOM 810 O O . ASN A 1 109 ? 12.843 -16.314 -4.018 1.00 97.25 109 ASN A O 1
ATOM 814 N N . GLU A 1 110 ? 12.694 -17.912 -5.569 1.00 96.94 110 GLU A N 1
ATOM 815 C CA . GLU A 1 110 ? 14.147 -17.974 -5.822 1.00 96.94 110 GLU A CA 1
ATOM 816 C C . GLU A 1 110 ? 14.717 -16.661 -6.394 1.00 96.94 110 GLU A C 1
ATOM 818 O O . GLU A 1 110 ? 15.909 -16.392 -6.259 1.00 96.94 110 GLU A O 1
ATOM 823 N N . ASN A 1 111 ? 13.864 -15.820 -6.989 1.00 96.88 111 ASN A N 1
ATOM 824 C CA . ASN A 1 111 ? 14.216 -14.521 -7.566 1.00 96.88 111 ASN A CA 1
ATOM 825 C C . ASN A 1 111 ? 13.809 -13.341 -6.663 1.00 96.88 111 ASN A C 1
ATOM 827 O O . ASN A 1 111 ? 13.682 -12.212 -7.140 1.00 96.88 111 ASN A O 1
ATOM 831 N N . PHE A 1 112 ? 13.585 -13.601 -5.372 1.00 97.94 112 PHE A N 1
ATOM 832 C CA . PHE A 1 112 ? 13.067 -12.620 -4.425 1.00 97.94 112 PHE A CA 1
ATOM 833 C C . PHE A 1 112 ? 13.914 -11.343 -4.353 1.00 97.94 112 PHE A C 1
ATOM 835 O O . PHE A 1 112 ? 15.105 -11.375 -4.024 1.00 97.94 112 PHE A O 1
ATOM 842 N N . THR A 1 113 ? 13.272 -10.197 -4.575 1.00 97.00 113 THR A N 1
ATOM 843 C CA . THR A 1 113 ? 13.898 -8.874 -4.532 1.00 97.00 113 THR A CA 1
ATOM 844 C C . THR A 1 113 ? 13.283 -8.008 -3.437 1.00 97.00 113 THR A C 1
ATOM 846 O O . THR A 1 113 ? 12.142 -7.566 -3.525 1.00 97.00 113 THR A O 1
ATOM 849 N N . TYR A 1 114 ? 14.078 -7.680 -2.414 1.00 96.38 114 TYR A N 1
ATOM 850 C CA . TYR A 1 114 ? 13.637 -6.799 -1.328 1.00 96.38 114 TYR A CA 1
ATOM 851 C C . TYR A 1 114 ? 14.784 -5.944 -0.780 1.00 96.38 114 TYR A C 1
ATOM 853 O O . TYR A 1 114 ? 15.321 -6.189 0.302 1.00 96.38 114 TYR A O 1
ATOM 861 N N . GLY A 1 115 ? 15.208 -4.964 -1.581 1.00 95.88 115 GLY A N 1
ATOM 862 C CA . GLY A 1 115 ? 16.227 -3.985 -1.205 1.00 95.88 115 GLY A CA 1
ATOM 863 C C . GLY A 1 115 ? 15.640 -2.760 -0.498 1.00 95.88 115 GLY A C 1
ATOM 864 O O . GLY A 1 115 ? 14.454 -2.706 -0.177 1.00 95.88 115 GLY A O 1
ATOM 865 N N . ALA A 1 116 ? 16.465 -1.728 -0.303 1.00 95.31 116 ALA A N 1
ATOM 866 C CA . ALA A 1 116 ? 16.061 -0.496 0.385 1.00 95.31 116 ALA A CA 1
ATOM 867 C C . ALA A 1 116 ? 14.852 0.203 -0.268 1.00 95.31 116 ALA A C 1
ATOM 869 O O . ALA A 1 116 ? 13.998 0.744 0.432 1.00 95.31 116 ALA A O 1
ATOM 870 N N . ARG A 1 117 ? 14.749 0.161 -1.606 1.00 91.62 117 ARG A N 1
ATOM 871 C CA . ARG A 1 117 ? 13.617 0.733 -2.352 1.00 91.62 117 ARG A CA 1
ATOM 872 C C . ARG A 1 117 ? 12.313 -0.007 -2.052 1.00 91.62 117 ARG A C 1
ATOM 874 O O . ARG A 1 117 ? 11.334 0.639 -1.694 1.00 91.62 117 ARG A O 1
ATOM 881 N N . GLN A 1 118 ? 12.307 -1.336 -2.184 1.00 95.56 118 GLN A N 1
ATOM 882 C CA . GLN A 1 118 ? 11.130 -2.168 -1.908 1.00 95.56 118 GLN A CA 1
ATOM 883 C C . GLN A 1 118 ? 10.727 -2.068 -0.438 1.00 95.56 118 GLN A C 1
ATOM 885 O O . GLN A 1 118 ? 9.554 -1.894 -0.132 1.00 95.56 118 GLN A O 1
ATOM 890 N N . GLN A 1 119 ? 11.700 -2.068 0.478 1.00 95.81 119 GLN A N 1
ATOM 891 C CA . GLN A 1 119 ? 11.430 -1.871 1.897 1.00 95.81 119 GLN A CA 1
ATOM 892 C C . GLN A 1 119 ? 10.742 -0.526 2.160 1.00 95.81 119 GLN A C 1
ATOM 894 O O . GLN A 1 119 ? 9.704 -0.499 2.819 1.00 95.81 119 GLN A O 1
ATOM 899 N N . PHE A 1 120 ? 11.268 0.575 1.618 1.00 93.19 120 PHE A N 1
ATOM 900 C CA . PHE A 1 120 ? 10.644 1.889 1.762 1.00 93.19 120 PHE A CA 1
ATOM 901 C C . PHE A 1 120 ? 9.213 1.911 1.203 1.00 93.19 120 PHE A C 1
ATOM 903 O O . PHE A 1 120 ? 8.298 2.338 1.907 1.00 93.19 120 PHE A O 1
ATOM 910 N N . ALA A 1 121 ? 9.011 1.411 -0.022 1.00 92.31 121 ALA A N 1
ATOM 911 C CA . ALA A 1 121 ? 7.695 1.352 -0.661 1.00 92.31 121 ALA A CA 1
ATOM 912 C C . ALA A 1 121 ? 6.695 0.543 0.180 1.00 92.31 121 ALA A C 1
ATOM 914 O O . ALA A 1 121 ? 5.639 1.048 0.553 1.00 92.31 121 ALA A O 1
ATOM 915 N N . SER A 1 122 ? 7.087 -0.658 0.596 1.00 96.69 122 SER A N 1
ATOM 916 C CA . SER A 1 122 ? 6.248 -1.567 1.374 1.00 96.69 122 SER A CA 1
ATOM 917 C C . SER A 1 122 ? 5.794 -0.991 2.726 1.00 96.69 122 SER A C 1
ATOM 919 O O . SER A 1 122 ? 4.700 -1.299 3.208 1.00 96.69 122 SER A O 1
ATOM 921 N N . TYR A 1 123 ? 6.636 -0.163 3.358 1.00 95.50 123 TYR A N 1
ATOM 922 C CA . TYR A 1 123 ? 6.348 0.484 4.638 1.00 95.50 123 TYR A CA 1
ATOM 923 C C . TYR A 1 123 ? 5.470 1.710 4.436 1.00 95.50 123 TYR A C 1
ATOM 925 O O . TYR A 1 123 ? 4.564 1.948 5.236 1.00 95.50 123 TYR A O 1
ATOM 933 N N . LEU A 1 124 ? 5.705 2.455 3.354 1.00 93.00 124 LEU A N 1
ATOM 934 C CA . LEU A 1 124 ? 4.843 3.553 2.948 1.00 93.00 124 LEU A CA 1
ATOM 935 C C . LEU A 1 124 ? 3.424 3.046 2.671 1.00 93.00 124 LEU A C 1
ATOM 937 O O . LEU A 1 124 ? 2.479 3.602 3.215 1.00 93.00 124 LEU A O 1
ATOM 941 N N . GLU A 1 125 ? 3.264 1.950 1.928 1.00 96.12 125 GLU A N 1
ATOM 942 C CA . GLU A 1 125 ? 1.969 1.288 1.713 1.00 96.12 125 GLU A CA 1
ATOM 943 C C . GLU A 1 125 ? 1.284 0.905 3.028 1.00 96.12 125 GLU A C 1
ATOM 945 O O . GLU A 1 125 ? 0.087 1.148 3.196 1.00 96.12 125 GLU A O 1
ATOM 950 N N . SER A 1 126 ? 2.046 0.353 3.983 1.00 97.25 126 SER A N 1
ATOM 951 C CA . SER A 1 126 ? 1.503 0.004 5.296 1.00 97.25 126 SER A CA 1
ATOM 952 C C . SER A 1 126 ? 1.026 1.222 6.080 1.00 97.25 126 SER A C 1
ATOM 954 O O . SER A 1 126 ? -0.058 1.203 6.661 1.00 97.25 126 SER A O 1
ATOM 956 N N . ALA A 1 127 ? 1.803 2.304 6.066 1.00 94.88 127 ALA A N 1
ATOM 957 C CA . ALA A 1 127 ? 1.404 3.564 6.678 1.00 94.88 127 ALA A CA 1
ATOM 958 C C . ALA A 1 127 ? 0.176 4.172 5.980 1.00 94.88 127 ALA A C 1
ATOM 960 O O . ALA A 1 127 ? -0.698 4.716 6.654 1.00 94.88 127 ALA A O 1
ATOM 961 N N . LEU A 1 128 ? 0.082 4.054 4.652 1.00 94.38 128 LEU A N 1
ATOM 962 C CA . LEU A 1 128 ? -1.029 4.587 3.869 1.00 94.38 128 LEU A CA 1
ATOM 963 C C . LEU A 1 128 ? -2.348 3.923 4.233 1.00 94.38 128 LEU A C 1
ATOM 965 O O . LEU A 1 128 ? -3.270 4.645 4.595 1.00 94.38 128 LEU A O 1
ATOM 969 N N . TYR A 1 129 ? -2.460 2.590 4.184 1.00 96.00 129 TYR A N 1
ATOM 970 C CA . TYR A 1 129 ? -3.734 1.962 4.555 1.00 96.00 129 TYR A CA 1
ATOM 971 C C . TYR A 1 129 ? -4.043 2.186 6.038 1.00 96.00 129 TYR A C 1
ATOM 973 O O . TYR A 1 129 ? -5.201 2.403 6.385 1.00 96.00 129 TYR A O 1
ATOM 981 N N . TYR A 1 130 ? -3.024 2.180 6.909 1.00 96.56 130 TYR A N 1
ATOM 982 C CA . TYR A 1 130 ? -3.216 2.381 8.343 1.00 96.56 130 TYR A CA 1
ATOM 983 C C . TYR A 1 130 ? -3.837 3.750 8.635 1.00 96.56 130 TYR A C 1
ATOM 985 O O . TYR A 1 130 ? -4.783 3.842 9.417 1.00 96.56 130 TYR A O 1
ATOM 993 N N . GLN A 1 131 ? -3.342 4.798 7.969 1.00 94.69 131 GLN A N 1
ATOM 994 C CA . GLN A 1 131 ? -3.845 6.161 8.117 1.00 94.69 131 GLN A CA 1
ATOM 995 C C . GLN A 1 131 ? -5.146 6.397 7.348 1.00 94.69 131 GLN A C 1
ATOM 997 O O . GLN A 1 131 ? -6.067 6.994 7.898 1.00 94.69 131 GLN A O 1
ATOM 1002 N N . ALA A 1 132 ? -5.238 5.932 6.101 1.00 94.56 132 ALA A N 1
ATOM 1003 C CA . ALA A 1 132 ? -6.401 6.157 5.249 1.00 94.56 132 ALA A CA 1
ATOM 1004 C C . ALA A 1 132 ? -7.647 5.465 5.802 1.00 94.56 132 ALA A C 1
ATOM 1006 O O . ALA A 1 132 ? -8.724 6.036 5.740 1.00 94.56 132 ALA A O 1
ATOM 1007 N N . LEU A 1 133 ? -7.511 4.270 6.383 1.00 96.75 133 LEU A N 1
ATOM 1008 C CA . LEU A 1 133 ? -8.628 3.498 6.937 1.00 96.75 133 LEU A CA 1
ATOM 1009 C C . LEU A 1 133 ? -8.881 3.774 8.423 1.00 96.75 133 LEU A C 1
ATOM 1011 O O . LEU A 1 133 ? -9.656 3.061 9.060 1.00 96.75 133 LEU A O 1
ATOM 1015 N N . ARG A 1 134 ? -8.233 4.788 8.997 1.00 95.81 134 ARG A N 1
ATOM 1016 C CA . ARG A 1 134 ? -8.446 5.154 10.392 1.00 95.81 134 ARG A CA 1
ATOM 1017 C C . ARG A 1 134 ? -9.862 5.707 10.572 1.00 95.81 134 ARG A C 1
ATOM 1019 O O . ARG A 1 134 ? -10.201 6.737 10.001 1.00 95.81 134 ARG A O 1
ATOM 1026 N N . ASP A 1 135 ? -10.678 5.052 11.391 1.00 95.00 135 ASP A N 1
ATOM 1027 C CA . ASP A 1 135 ? -12.010 5.533 11.756 1.00 95.00 135 ASP A CA 1
ATOM 1028 C C . ASP A 1 135 ? -11.870 6.812 12.590 1.00 95.00 135 ASP A C 1
ATOM 1030 O O . ASP A 1 135 ? -11.320 6.806 13.696 1.00 95.00 135 ASP A O 1
ATOM 1034 N N . ALA A 1 136 ? -12.382 7.925 12.064 1.00 90.12 136 ALA A N 1
ATOM 1035 C CA . ALA A 1 136 ? -12.319 9.229 12.713 1.00 90.12 136 ALA A CA 1
ATOM 1036 C C . ALA A 1 136 ? -13.010 9.266 14.091 1.00 90.12 136 ALA A C 1
ATOM 1038 O O . ALA A 1 136 ? -12.661 10.102 14.924 1.00 90.12 136 ALA A O 1
ATOM 1039 N N . ARG A 1 137 ? -13.970 8.368 14.357 1.00 92.19 137 ARG A N 1
ATOM 1040 C CA . ARG A 1 137 ? -14.728 8.322 15.620 1.00 92.19 137 ARG A CA 1
ATOM 1041 C C . ARG A 1 137 ? -13.958 7.626 16.732 1.00 92.19 137 ARG A C 1
ATOM 1043 O O . ARG A 1 137 ? -14.011 8.062 17.877 1.00 92.19 137 ARG A O 1
ATOM 1050 N N . THR A 1 138 ? -13.282 6.525 16.408 1.00 94.62 138 THR A N 1
ATOM 1051 C CA . THR A 1 138 ? -12.568 5.694 17.394 1.00 94.62 138 THR A CA 1
ATOM 1052 C C . THR A 1 138 ? -11.074 6.001 17.430 1.00 94.62 138 THR A C 1
ATOM 1054 O O . THR A 1 138 ? -10.399 5.698 18.412 1.00 94.62 138 THR A O 1
ATOM 1057 N N . GLY A 1 139 ? -10.544 6.603 16.364 1.00 94.31 139 GLY A N 1
ATOM 1058 C CA . GLY A 1 139 ? -9.121 6.842 16.180 1.00 94.31 139 GLY A CA 1
ATOM 1059 C C . GLY A 1 139 ? -8.308 5.572 15.922 1.00 94.31 139 GLY A C 1
ATOM 1060 O O . GLY A 1 139 ? -7.079 5.630 16.034 1.00 94.31 139 GLY A O 1
ATOM 1061 N N . LYS A 1 140 ? -8.967 4.459 15.594 1.00 97.00 140 LYS A N 1
ATOM 1062 C CA . LYS A 1 140 ? -8.363 3.153 15.309 1.00 97.00 140 LYS A CA 1
ATOM 1063 C C . LYS A 1 140 ? -8.545 2.771 13.843 1.00 97.00 140 LYS A C 1
ATOM 1065 O O . LYS A 1 140 ? -9.282 3.443 13.131 1.00 97.00 140 LYS A O 1
ATOM 1070 N N . THR A 1 141 ? -7.908 1.693 13.403 1.00 98.06 141 THR A N 1
ATOM 1071 C CA . THR A 1 141 ? -7.996 1.203 12.021 1.00 98.06 141 THR A CA 1
ATOM 1072 C C . THR A 1 141 ? -8.666 -0.172 12.010 1.00 98.06 141 THR A C 1
ATOM 1074 O O . THR A 1 141 ? -7.972 -1.162 12.230 1.00 98.06 141 THR A O 1
ATOM 1077 N N . PRO A 1 142 ? -9.987 -0.271 11.780 1.00 98.31 142 PRO A N 1
ATOM 1078 C CA . PRO A 1 142 ? -10.697 -1.547 11.845 1.00 98.31 142 PRO A CA 1
ATOM 1079 C C . PRO A 1 142 ? -10.199 -2.558 10.806 1.00 98.31 142 PRO A C 1
ATOM 1081 O O . PRO A 1 142 ? -10.010 -2.219 9.632 1.00 98.31 142 PRO A O 1
ATOM 1084 N N . VAL A 1 143 ? -10.053 -3.821 11.207 1.00 98.38 143 VAL A N 1
ATOM 1085 C CA . VAL A 1 143 ? -9.682 -4.917 10.293 1.00 98.38 143 VAL A CA 1
ATOM 1086 C C . VAL A 1 143 ? -10.730 -5.100 9.191 1.00 98.38 143 VAL A C 1
ATOM 1088 O O . VAL A 1 143 ? -10.378 -5.398 8.051 1.00 98.38 143 VAL A O 1
ATOM 1091 N N . ASP A 1 144 ? -12.007 -4.847 9.475 1.00 98.12 144 ASP A N 1
ATOM 1092 C CA . ASP A 1 144 ? -13.073 -4.936 8.470 1.00 98.12 144 ASP A CA 1
ATOM 1093 C C . ASP A 1 144 ? -12.928 -3.887 7.361 1.00 98.12 144 ASP A C 1
ATOM 1095 O O . ASP A 1 144 ? -13.171 -4.184 6.192 1.00 98.12 144 ASP A O 1
ATOM 1099 N N . PHE A 1 145 ? -12.456 -2.678 7.685 1.00 98.31 145 PHE A N 1
ATOM 1100 C CA . PHE A 1 145 ? -12.192 -1.648 6.674 1.00 98.31 145 PHE A CA 1
ATOM 1101 C C . PHE A 1 145 ? -11.039 -2.068 5.762 1.00 98.31 145 PHE A C 1
ATOM 1103 O O . PHE A 1 145 ? -11.098 -1.871 4.547 1.00 98.31 145 PHE A O 1
ATOM 1110 N N . PHE A 1 146 ? -10.015 -2.691 6.346 1.00 98.31 146 PHE A N 1
ATOM 1111 C CA . PHE A 1 146 ? -8.879 -3.247 5.619 1.00 98.31 146 PHE A CA 1
ATOM 1112 C C . PHE A 1 146 ? -9.301 -4.380 4.678 1.00 98.31 146 PHE A C 1
ATOM 1114 O O . PHE A 1 146 ? -8.949 -4.345 3.500 1.00 98.31 146 PHE A O 1
ATOM 1121 N N . LYS A 1 147 ? -10.126 -5.323 5.146 1.00 98.50 147 LYS A N 1
ATOM 1122 C CA . LYS A 1 147 ? -10.693 -6.390 4.304 1.00 98.50 147 LYS A CA 1
ATOM 1123 C C . LYS A 1 147 ? -11.503 -5.824 3.142 1.00 98.50 147 LYS A C 1
ATOM 1125 O O . LYS A 1 147 ? -11.247 -6.182 1.999 1.00 98.50 147 LYS A O 1
ATOM 1130 N N . VAL A 1 148 ? -12.409 -4.879 3.401 1.00 98.50 148 VAL A N 1
ATOM 1131 C CA . VAL A 1 148 ? -13.226 -4.253 2.348 1.00 98.50 148 VAL A CA 1
ATOM 1132 C C . VAL A 1 148 ? -12.365 -3.579 1.282 1.00 98.50 148 VAL A C 1
ATOM 1134 O O . VAL A 1 148 ? -12.614 -3.782 0.094 1.00 98.50 148 VAL A O 1
ATOM 1137 N N . LEU A 1 149 ? -11.340 -2.818 1.682 1.00 98.00 149 LEU A N 1
ATOM 1138 C CA . LEU A 1 149 ? -10.454 -2.161 0.722 1.00 98.00 149 LEU A CA 1
ATOM 1139 C C . LEU A 1 149 ? -9.731 -3.181 -0.165 1.00 98.00 149 LEU A C 1
ATOM 1141 O O . LEU A 1 149 ? -9.677 -3.000 -1.376 1.00 98.00 149 LEU A O 1
ATOM 1145 N N . PHE A 1 150 ? -9.175 -4.238 0.423 1.00 98.38 150 PHE A N 1
ATOM 1146 C CA . PHE A 1 150 ? -8.335 -5.190 -0.304 1.00 98.38 150 PHE A CA 1
ATOM 1147 C C . PHE A 1 150 ? -9.129 -6.217 -1.117 1.00 98.38 150 PHE A C 1
ATOM 1149 O O . PHE A 1 150 ? -8.720 -6.546 -2.226 1.00 98.38 150 PHE A O 1
ATOM 1156 N N . GLU A 1 151 ? -10.247 -6.714 -0.592 1.00 98.31 151 GLU A N 1
ATOM 1157 C CA . GLU A 1 151 ? -11.055 -7.759 -1.236 1.00 98.31 151 GLU A CA 1
ATOM 1158 C C . GLU A 1 151 ? -12.036 -7.195 -2.268 1.00 98.31 151 GLU A C 1
ATOM 1160 O O . GLU A 1 151 ? -12.435 -7.906 -3.188 1.00 98.31 15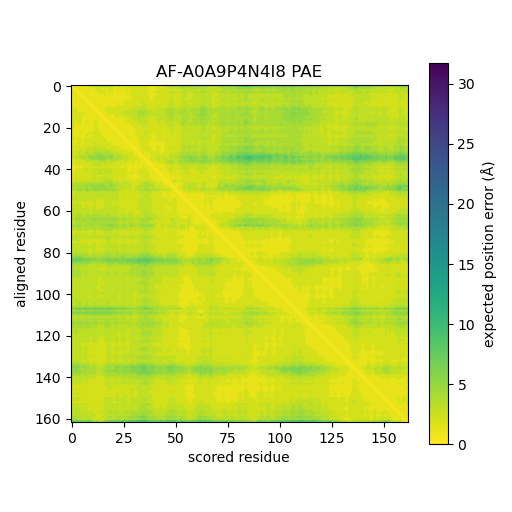1 GLU A O 1
ATOM 1165 N N . GLN A 1 152 ? -12.460 -5.937 -2.107 1.00 98.25 152 GLN A N 1
ATOM 1166 C CA . GLN A 1 152 ? -13.510 -5.330 -2.935 1.00 98.25 152 GLN A CA 1
ATOM 1167 C C . GLN A 1 152 ? -13.035 -4.101 -3.713 1.00 98.25 152 GLN A C 1
ATOM 1169 O O . GLN A 1 152 ? -13.831 -3.534 -4.458 1.00 98.25 152 GLN A O 1
ATOM 1174 N N . GLU A 1 153 ? -11.791 -3.653 -3.500 1.00 96.69 153 GLU A N 1
ATOM 1175 C CA . GLU A 1 153 ? -11.225 -2.429 -4.095 1.00 96.69 153 GLU A CA 1
ATOM 1176 C C . GLU A 1 153 ? -12.158 -1.217 -3.924 1.00 96.69 153 GLU A C 1
ATOM 1178 O O . GLU A 1 153 ? -12.342 -0.382 -4.811 1.00 96.69 153 GLU A O 1
ATOM 1183 N N . ARG A 1 154 ? -12.787 -1.137 -2.744 1.00 96.81 154 ARG A N 1
ATOM 1184 C CA . ARG A 1 154 ? -13.846 -0.181 -2.417 1.00 96.81 154 ARG A CA 1
ATOM 1185 C C . ARG A 1 154 ? -13.559 0.514 -1.092 1.00 96.81 154 ARG A C 1
ATOM 1187 O O . ARG A 1 154 ? -13.144 -0.111 -0.124 1.00 96.81 154 ARG A O 1
ATOM 1194 N N . LEU A 1 155 ? -13.892 1.800 -1.011 1.00 95.75 155 LEU A N 1
ATOM 1195 C CA . LEU A 1 155 ? -13.876 2.526 0.258 1.00 95.75 155 LEU A CA 1
ATOM 1196 C C . LEU A 1 155 ? -14.990 2.020 1.210 1.00 95.75 155 LEU A C 1
ATOM 1198 O O . LEU A 1 155 ? -16.144 1.874 0.775 1.00 95.75 155 LEU A O 1
ATOM 1202 N N . PRO A 1 156 ? -14.700 1.778 2.506 1.00 97.06 156 PRO A N 1
ATOM 1203 C CA . PRO A 1 156 ? -15.629 1.153 3.453 1.00 97.06 156 PRO A CA 1
ATOM 1204 C C . PRO A 1 156 ? -16.752 2.077 3.976 1.00 97.06 156 PRO A C 1
ATOM 1206 O O . PRO A 1 156 ? -17.095 2.100 5.159 1.00 97.06 156 PRO A O 1
ATOM 1209 N N . TYR A 1 157 ? -17.370 2.869 3.094 1.00 95.44 157 TYR A N 1
ATOM 1210 C CA . TYR A 1 157 ? -18.441 3.804 3.455 1.00 95.44 157 TYR A CA 1
ATOM 1211 C C . TYR A 1 157 ? -19.667 3.116 4.069 1.00 95.44 157 TYR A C 1
ATOM 1213 O O . TYR A 1 157 ? -20.312 3.698 4.947 1.00 95.44 157 TYR A O 1
ATOM 1221 N N . LYS A 1 158 ? -20.005 1.905 3.606 1.00 96.38 158 LYS A N 1
ATOM 1222 C CA . LYS A 1 158 ? -21.136 1.122 4.135 1.00 96.38 158 LYS A CA 1
ATOM 1223 C C . LYS A 1 158 ? -20.851 0.611 5.546 1.00 96.38 158 LYS A C 1
ATOM 1225 O O . LYS A 1 158 ? -21.771 0.463 6.338 1.00 96.38 158 LYS A O 1
ATOM 1230 N N . GLU A 1 159 ? -19.578 0.405 5.847 1.00 96.00 159 GLU A N 1
ATOM 1231 C CA . GLU A 1 159 ? -19.056 -0.067 7.123 1.00 96.00 159 GLU A CA 1
ATOM 1232 C C . GLU A 1 159 ? -18.810 1.090 8.112 1.00 96.00 159 GLU A C 1
ATOM 1234 O O . GLU A 1 159 ? -18.560 0.865 9.292 1.00 96.00 159 GLU A O 1
ATOM 1239 N N . GLY A 1 160 ? -18.956 2.341 7.658 1.00 94.38 160 GLY A N 1
ATOM 1240 C CA . GLY A 1 160 ? -18.945 3.537 8.504 1.00 94.38 160 GLY A CA 1
ATOM 1241 C C . GLY A 1 160 ? -17.727 4.444 8.338 1.00 94.38 160 GLY A C 1
ATOM 1242 O O . GLY A 1 160 ? -17.680 5.487 8.984 1.00 94.38 160 GLY A O 1
ATOM 1243 N N . TRP A 1 161 ? -16.786 4.103 7.455 1.00 95.62 161 TRP A N 1
ATOM 1244 C CA . TRP A 1 161 ? -15.613 4.932 7.160 1.00 95.62 161 TRP A CA 1
ATOM 1245 C C . TRP A 1 161 ? -15.998 6.285 6.544 1.00 95.62 161 TRP A C 1
ATOM 1247 O O . TRP A 1 161 ? -16.891 6.330 5.691 1.00 95.62 161 TRP A O 1
ATOM 1257 N N . ARG A 1 162 ? -15.358 7.378 6.971 1.00 90.12 162 ARG A N 1
ATOM 1258 C CA . ARG A 1 162 ? -15.594 8.752 6.502 1.00 90.12 162 ARG A CA 1
ATOM 1259 C C . ARG A 1 162 ? -14.322 9.580 6.571 1.00 90.12 162 ARG A C 1
ATOM 1261 O O . ARG A 1 162 ? -13.534 9.332 7.510 1.00 90.12 162 ARG A O 1
#

Mean predicted aligned error: 2.7 Å

Solvent-accessible surface area (backbone atoms only — not comparable to full-atom values): 8946 Å² total; per-residue (Å²): 86,38,48,73,57,48,24,52,51,40,32,77,72,65,70,40,52,62,69,61,32,42,52,51,34,53,55,44,34,73,34,22,90,48,51,88,74,60,30,25,56,79,78,29,44,50,40,77,77,71,74,32,57,49,44,41,62,34,30,50,34,58,95,70,79,15,59,84,60,54,80,30,70,69,43,31,49,58,32,47,60,50,50,61,92,52,66,52,57,44,72,70,39,54,50,48,22,48,51,50,32,42,59,50,36,61,74,71,37,95,82,61,60,77,52,75,67,46,50,51,50,57,49,50,54,51,52,45,55,49,59,68,46,31,30,76,88,78,71,44,20,41,42,66,41,53,48,37,35,69,79,62,76,37,83,36,54,92,81,66,49,114

Secondary structure (DSSP, 8-state):
-BHHHHHHHHHHHH---HHHHHHHHHHHHHH-S-GGGTB--GGGTTSTTTS--SS-SSS--GGGTTTT----HHHHHHHHHTTTT-SEE-HHHHHHHHHHHHHHHHHH-TT----HHHHHHHHHHHHHHHHHT--TTTSSEEHHHHHHHHHHSS--TTTT--

Sequence (162 aa):
LSTPLLVHALAVSINMSAETATTFAGIGLSASRDPASGTFDLDDLNRHNIVEHDASLSRRDFALNGASQAFSAEIFAETLAHLGDAEDITIPAAAAARYGRVETERKRNENFTYGARQQFASYLESALYYQALRDARTGKTPVDFFKVLFEQERLPYKEGWR

Nearest PDB structures (foldseek):
  7zcl-assembly1_A  TM=9.712E-01  e=5.385E-14  Achaetomiella virescens
  7o1z-assembly1_A  TM=9.489E-01  e=2.165E-11  Hypoxylon sp. EC38
  8iag-assembly1_B  TM=9.541E-01  e=3.554E-10  Daldinia caldariorum
  5fuj-assembly1_A  TM=9.221E-01  e=8.703E-09  Marasmius rotula
  8rnk-assembly1_A  TM=9.293E-01  e=1.033E-08  Marasmius wettsteinii

Organism: NCBI:txid147567

pLDDT: mean 95.98, std 2.34, range [87.0, 98.69]

Radius of gyration: 15.98 Å; Cα contacts (8 Å, |Δi|>4): 219; chains: 1; bounding box: 37×37×40 Å